Protein AF-A0A967JQD3-F1 (afdb_monomer_lite)

Structure (mmCIF, N/CA/C/O backbone):
data_AF-A0A967JQD3-F1
#
_entry.id   AF-A0A967JQD3-F1
#
loop_
_atom_site.group_PDB
_atom_site.id
_atom_site.type_symbol
_atom_site.label_atom_id
_atom_site.label_alt_id
_atom_site.label_comp_id
_atom_site.label_asym_id
_atom_site.label_entity_id
_atom_site.label_seq_id
_atom_site.pdbx_PDB_ins_code
_atom_site.Cartn_x
_atom_site.Cartn_y
_atom_site.Cartn_z
_atom_site.occupancy
_atom_site.B_iso_or_equiv
_atom_site.auth_seq_id
_atom_site.auth_comp_id
_atom_site.auth_asym_id
_atom_site.auth_atom_id
_atom_site.pdbx_PDB_model_num
ATOM 1 N N . MET A 1 1 ? -15.964 -3.920 17.268 1.00 60.91 1 MET A N 1
ATOM 2 C CA . MET A 1 1 ? -14.597 -4.192 16.766 1.00 60.91 1 MET A CA 1
ATOM 3 C C . MET A 1 1 ? -13.767 -2.932 16.938 1.00 60.91 1 MET A C 1
ATOM 5 O O . MET A 1 1 ? -14.326 -1.857 16.768 1.00 60.91 1 MET A O 1
ATOM 9 N N . LYS A 1 2 ? -12.486 -3.037 17.317 1.00 81.44 2 LYS A N 1
ATOM 10 C CA . LYS A 1 2 ? -11.579 -1.879 17.250 1.00 81.44 2 LYS A CA 1
ATOM 11 C C . LYS A 1 2 ? -11.264 -1.610 15.770 1.00 81.44 2 LYS A C 1
ATOM 13 O O . LYS A 1 2 ? -11.044 -2.592 15.059 1.00 81.44 2 LYS A O 1
ATOM 18 N N . PRO A 1 3 ? -11.291 -0.351 15.308 1.00 81.06 3 PRO A N 1
ATOM 19 C CA . PRO A 1 3 ? -10.944 -0.030 13.929 1.00 81.06 3 PRO A CA 1
ATOM 20 C C . PRO A 1 3 ? -9.490 -0.438 13.630 1.00 81.06 3 PRO A C 1
ATOM 22 O O . PRO A 1 3 ? -8.668 -0.464 14.556 1.00 81.06 3 PRO A O 1
ATOM 25 N N . PRO A 1 4 ? -9.162 -0.796 12.376 1.00 90.19 4 PRO A N 1
ATOM 26 C CA . PRO A 1 4 ? -7.785 -1.074 11.986 1.00 90.19 4 PRO A CA 1
ATOM 27 C C . PRO A 1 4 ? -6.928 0.178 12.198 1.00 90.19 4 PRO A C 1
ATOM 29 O O . PRO A 1 4 ? -7.297 1.260 11.762 1.00 90.19 4 PRO A O 1
ATOM 32 N N . LEU A 1 5 ? -5.783 0.040 12.872 1.00 93.12 5 LEU A N 1
ATOM 33 C CA . LEU A 1 5 ? -4.906 1.180 13.167 1.00 93.12 5 LEU A CA 1
ATOM 34 C C . LEU A 1 5 ? -4.204 1.709 11.908 1.00 93.12 5 LEU A C 1
ATOM 36 O O . LEU A 1 5 ? -4.017 2.917 11.767 1.00 93.12 5 LEU A O 1
ATOM 40 N N . ALA A 1 6 ? -3.804 0.806 11.013 1.00 95.56 6 ALA A N 1
ATOM 41 C CA . ALA A 1 6 ? -2.975 1.111 9.857 1.00 95.56 6 ALA A CA 1
ATOM 42 C C . ALA A 1 6 ? -3.397 0.305 8.622 1.00 95.56 6 ALA A C 1
ATOM 44 O O . ALA A 1 6 ? -3.951 -0.789 8.751 1.00 95.56 6 ALA A O 1
ATOM 45 N N . MET A 1 7 ? -3.087 0.844 7.444 1.00 96.19 7 MET A N 1
ATOM 46 C CA . MET A 1 7 ? -3.251 0.212 6.136 1.00 96.19 7 MET A CA 1
ATOM 47 C C . MET A 1 7 ? -1.913 0.228 5.387 1.00 96.19 7 MET A C 1
ATOM 49 O O . MET A 1 7 ? -1.209 1.232 5.431 1.00 96.19 7 MET A O 1
ATOM 53 N N . LEU A 1 8 ? -1.578 -0.866 4.701 1.00 95.56 8 LEU A N 1
ATOM 54 C CA . LEU A 1 8 ? -0.472 -0.922 3.740 1.00 95.56 8 LEU A CA 1
ATOM 55 C C . LEU A 1 8 ? -1.030 -0.651 2.337 1.00 95.56 8 LEU A C 1
ATOM 57 O O . LEU A 1 8 ? -1.973 -1.327 1.925 1.00 95.56 8 LEU A O 1
ATOM 61 N N . ALA A 1 9 ? -0.471 0.323 1.622 1.00 96.06 9 ALA A N 1
ATOM 62 C CA . ALA A 1 9 ? -0.884 0.707 0.277 1.00 96.06 9 ALA A CA 1
ATOM 63 C C . ALA A 1 9 ? 0.235 0.427 -0.741 1.00 96.06 9 ALA A C 1
ATOM 65 O O . ALA A 1 9 ? 1.117 1.252 -0.982 1.00 96.06 9 ALA A O 1
ATOM 66 N N . GLU A 1 10 ? 0.178 -0.737 -1.391 1.00 94.38 10 GLU A N 1
ATOM 67 C CA . GLU A 1 10 ? 1.112 -1.127 -2.456 1.00 94.38 10 GLU A CA 1
ATOM 68 C C . GLU A 1 10 ? 0.787 -0.390 -3.770 1.00 94.38 10 GLU A C 1
ATOM 70 O O . GLU A 1 10 ? 0.179 -0.930 -4.690 1.00 94.38 10 GLU A O 1
ATOM 75 N N . LEU A 1 11 ? 1.178 0.886 -3.850 1.00 94.31 11 LEU A N 1
ATOM 76 C CA . LEU A 1 11 ? 0.866 1.788 -4.971 1.00 94.31 11 LEU A CA 1
ATOM 77 C C . LEU A 1 11 ? 1.458 1.334 -6.315 1.00 94.31 11 LEU A C 1
ATOM 79 O O . LEU A 1 11 ? 0.913 1.643 -7.371 1.00 94.31 11 LEU A O 1
ATOM 83 N N . THR A 1 12 ? 2.617 0.671 -6.291 1.00 93.69 12 THR A N 1
ATOM 84 C CA . THR A 1 12 ? 3.335 0.230 -7.493 1.00 93.69 12 THR A CA 1
ATOM 85 C C . THR A 1 12 ? 4.277 -0.920 -7.170 1.00 93.69 12 THR A C 1
ATOM 87 O O . THR A 1 12 ? 4.969 -0.907 -6.154 1.00 93.69 12 THR A O 1
ATOM 90 N N . HIS A 1 13 ? 4.399 -1.859 -8.106 1.00 93.25 13 HIS A N 1
ATOM 91 C CA . HIS A 1 13 ? 5.404 -2.924 -8.049 1.00 93.25 13 HIS A CA 1
ATOM 92 C C . HIS A 1 13 ? 6.627 -2.659 -8.942 1.00 93.25 13 HIS A C 1
ATOM 94 O O . HIS A 1 13 ? 7.561 -3.460 -8.983 1.00 93.25 13 HIS A O 1
ATOM 100 N N . ARG A 1 14 ? 6.662 -1.528 -9.662 1.00 91.19 14 ARG A N 1
ATOM 101 C CA . ARG A 1 14 ? 7.835 -1.116 -10.448 1.00 91.19 14 ARG A CA 1
ATOM 102 C C . ARG A 1 14 ? 9.003 -0.793 -9.517 1.00 91.19 14 ARG A C 1
ATOM 104 O O . ARG A 1 14 ? 8.986 0.231 -8.838 1.00 91.19 14 ARG A O 1
ATOM 111 N N . CYS A 1 15 ? 10.030 -1.635 -9.532 1.00 92.50 15 CYS A N 1
ATOM 112 C CA . CYS A 1 15 ? 11.228 -1.481 -8.715 1.00 92.50 15 CYS A CA 1
ATOM 113 C C . CYS A 1 15 ? 12.483 -1.655 -9.591 1.00 92.50 15 CYS A C 1
ATOM 115 O O . CYS A 1 15 ? 12.567 -2.640 -10.321 1.00 92.50 15 CYS A O 1
ATOM 117 N N . PRO A 1 16 ? 13.464 -0.732 -9.549 1.00 95.06 16 PRO A N 1
ATOM 118 C CA . PRO A 1 16 ? 14.692 -0.842 -10.343 1.00 95.06 16 PRO A CA 1
ATOM 119 C C . PRO A 1 16 ? 15.732 -1.795 -9.726 1.00 95.06 16 PRO A C 1
ATOM 121 O O . PRO A 1 16 ? 16.821 -1.960 -10.275 1.00 95.06 16 PRO A O 1
ATOM 124 N N . LEU A 1 17 ? 15.440 -2.373 -8.559 1.00 94.75 17 LEU A N 1
ATOM 125 C CA . LEU A 1 17 ? 16.370 -3.219 -7.818 1.00 94.75 17 LEU A CA 1
ATOM 126 C C . LEU A 1 17 ? 16.367 -4.659 -8.344 1.00 94.75 17 LEU A C 1
ATOM 128 O O . LEU A 1 17 ? 15.373 -5.150 -8.869 1.00 94.75 17 LEU A O 1
ATOM 132 N N . GLN A 1 18 ? 17.486 -5.353 -8.139 1.00 92.50 18 GLN A N 1
ATOM 133 C CA . GLN A 1 18 ? 17.676 -6.770 -8.476 1.00 92.50 18 GLN A CA 1
ATOM 134 C C . GLN A 1 18 ? 17.957 -7.558 -7.196 1.00 92.50 18 GLN A C 1
ATOM 136 O O . GLN A 1 18 ? 19.044 -8.096 -6.988 1.00 92.50 18 GLN A O 1
ATOM 141 N N . CYS A 1 19 ? 17.000 -7.531 -6.272 1.00 95.00 19 CYS A N 1
ATOM 142 C CA . CYS A 1 19 ? 17.168 -8.177 -4.979 1.00 95.00 19 CYS A CA 1
ATOM 143 C C . CYS A 1 19 ? 17.244 -9.706 -5.152 1.00 95.00 19 CYS A C 1
ATOM 145 O O . CYS A 1 19 ? 16.448 -10.265 -5.905 1.00 95.00 19 CYS A O 1
ATOM 147 N N . PRO A 1 20 ? 18.126 -10.411 -4.417 1.00 93.81 20 PRO A N 1
ATOM 148 C CA . PRO A 1 20 ? 18.163 -11.877 -4.430 1.00 93.81 20 PRO A CA 1
ATOM 149 C C . PRO A 1 20 ? 16.898 -12.506 -3.818 1.00 93.81 20 PRO A C 1
ATOM 151 O O . PRO A 1 20 ? 16.656 -13.697 -3.986 1.00 93.81 20 PRO A O 1
ATOM 154 N N . TYR A 1 21 ? 16.103 -11.706 -3.101 1.00 94.06 21 TYR A N 1
ATOM 155 C CA . TYR A 1 21 ? 14.798 -12.058 -2.559 1.00 94.06 21 TYR A CA 1
ATOM 156 C C . TYR A 1 21 ? 13.904 -10.810 -2.481 1.00 94.06 21 TYR A C 1
ATOM 158 O O . TYR A 1 21 ? 14.384 -9.726 -2.141 1.00 94.06 21 TYR A O 1
ATOM 166 N N . CYS A 1 22 ? 12.611 -10.970 -2.766 1.00 93.44 22 CYS A N 1
ATOM 167 C CA . CYS A 1 22 ? 11.577 -9.949 -2.601 1.00 93.44 22 CYS A CA 1
ATOM 168 C C . CYS A 1 22 ? 10.348 -10.580 -1.930 1.00 93.44 22 CYS A C 1
ATOM 170 O O . CYS A 1 22 ? 10.040 -11.740 -2.186 1.00 93.44 22 CYS A O 1
ATOM 172 N N . SER A 1 23 ? 9.659 -9.823 -1.074 1.00 92.62 23 SER A N 1
ATOM 173 C CA . SER A 1 23 ? 8.412 -10.252 -0.424 1.00 92.62 23 SER A CA 1
ATOM 174 C C . SER A 1 23 ? 7.197 -10.214 -1.349 1.00 92.62 23 SER A C 1
ATOM 176 O O . SER A 1 23 ? 6.170 -10.800 -1.015 1.00 92.62 23 SER A O 1
ATOM 178 N N . ASN A 1 24 ? 7.300 -9.517 -2.481 1.00 91.88 24 ASN A N 1
ATOM 179 C CA . ASN A 1 24 ? 6.206 -9.388 -3.432 1.00 91.88 24 ASN A CA 1
ATOM 180 C C . ASN A 1 24 ? 5.982 -10.714 -4.175 1.00 91.88 24 ASN A C 1
ATOM 182 O O . ASN A 1 24 ? 6.930 -11.483 -4.369 1.00 91.88 24 ASN A O 1
ATOM 186 N N . PRO A 1 25 ? 4.741 -10.992 -4.606 1.00 89.88 25 PRO A N 1
ATOM 187 C CA . PRO A 1 25 ? 4.441 -12.195 -5.368 1.00 89.88 25 PRO A CA 1
ATOM 188 C C . PRO A 1 25 ? 5.199 -12.221 -6.702 1.00 89.88 25 PRO A C 1
ATOM 190 O O . PRO A 1 25 ? 5.636 -11.195 -7.219 1.00 89.88 25 PRO A O 1
ATOM 193 N N . LEU A 1 26 ? 5.335 -13.418 -7.276 1.00 88.75 26 LEU A N 1
ATOM 194 C CA . LEU A 1 26 ? 5.988 -13.591 -8.578 1.00 88.75 26 LEU A CA 1
ATOM 195 C C . LEU A 1 26 ? 5.166 -12.980 -9.722 1.00 88.75 26 LEU A C 1
ATOM 197 O O . LEU A 1 26 ? 5.732 -12.417 -10.654 1.00 88.75 26 LEU A O 1
ATOM 201 N N . GLU A 1 27 ? 3.838 -13.068 -9.630 1.00 92.12 27 GLU A N 1
ATOM 202 C CA . GLU A 1 27 ? 2.908 -12.463 -10.584 1.00 92.12 27 GLU A CA 1
ATOM 203 C C . GLU A 1 27 ? 2.467 -11.093 -10.059 1.00 92.12 27 GLU A C 1
ATOM 205 O O . GLU A 1 27 ? 1.687 -10.999 -9.110 1.00 92.12 27 GLU A O 1
ATOM 210 N N . LEU A 1 28 ? 2.998 -10.029 -10.662 1.00 92.06 28 LEU A N 1
ATOM 211 C CA . LEU A 1 28 ? 2.739 -8.646 -10.259 1.00 92.06 28 LEU A CA 1
ATOM 212 C C . LEU A 1 28 ? 1.662 -8.008 -11.138 1.00 92.06 28 LEU A C 1
ATOM 214 O O . LEU A 1 28 ? 1.629 -8.221 -12.354 1.00 92.06 28 LEU A O 1
ATOM 218 N N . THR A 1 29 ? 0.833 -7.153 -10.534 1.00 92.31 29 THR A N 1
ATOM 219 C CA . THR A 1 29 ? -0.111 -6.299 -11.268 1.00 92.31 29 THR A CA 1
ATOM 220 C C . THR A 1 29 ? 0.639 -5.481 -12.313 1.00 92.31 29 THR A C 1
ATOM 222 O O . THR A 1 29 ? 1.651 -4.836 -12.017 1.00 92.31 29 THR A O 1
ATOM 225 N N . ARG A 1 30 ? 0.156 -5.515 -13.557 1.00 92.12 30 ARG A N 1
ATOM 226 C CA . ARG A 1 30 ? 0.737 -4.717 -14.636 1.00 92.12 30 ARG A CA 1
ATOM 227 C C . ARG A 1 30 ? 0.406 -3.253 -14.407 1.00 92.12 30 ARG A C 1
ATOM 229 O O . ARG A 1 30 ? -0.666 -2.928 -13.922 1.00 92.12 30 ARG A O 1
ATOM 236 N N . ARG A 1 31 ? 1.284 -2.357 -14.862 1.00 91.38 31 ARG A N 1
ATOM 237 C CA . ARG A 1 31 ? 1.063 -0.905 -14.764 1.00 91.38 31 ARG A CA 1
ATOM 238 C C . ARG A 1 31 ? -0.296 -0.454 -15.314 1.00 91.38 31 ARG A C 1
ATOM 240 O O . ARG A 1 31 ? -0.865 0.482 -14.780 1.00 91.38 31 ARG A O 1
ATOM 247 N N . SER A 1 32 ? -0.770 -1.063 -16.402 1.00 94.44 32 SER A N 1
ATOM 248 C CA . SER A 1 32 ? -2.065 -0.727 -17.014 1.00 94.44 32 SER A CA 1
ATOM 249 C C . SER A 1 32 ? -3.264 -1.049 -16.129 1.00 94.44 32 SER A C 1
ATOM 251 O O . SER A 1 32 ? -4.354 -0.567 -16.406 1.00 94.44 32 SER A O 1
ATOM 253 N N . ASP A 1 33 ? -3.047 -1.877 -15.112 1.00 95.19 33 ASP A N 1
ATOM 254 C CA . ASP A 1 33 ?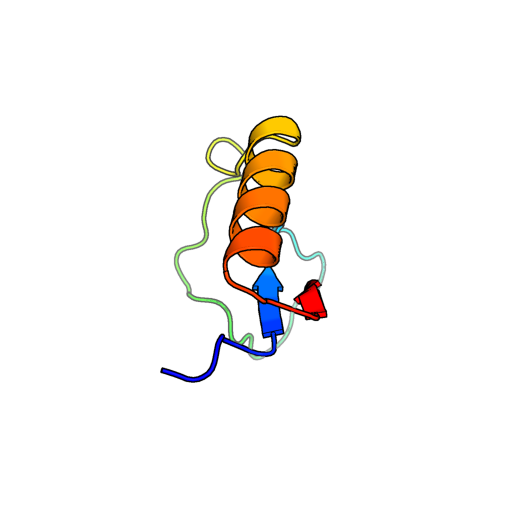 -4.074 -2.435 -14.244 1.00 95.19 33 ASP A CA 1
ATOM 255 C C . ASP A 1 33 ? -3.905 -1.905 -12.801 1.00 95.19 33 ASP A C 1
ATOM 257 O O . ASP A 1 33 ? -4.572 -2.374 -11.881 1.00 95.19 33 ASP A O 1
ATOM 261 N N . GLU A 1 34 ? -2.981 -0.958 -12.582 1.00 95.50 34 GLU A N 1
ATOM 262 C CA . GLU A 1 34 ? -2.862 -0.210 -11.328 1.00 95.50 34 GLU A CA 1
ATOM 263 C C . GLU A 1 34 ? -4.022 0.789 -11.205 1.00 95.50 34 GLU A C 1
ATOM 265 O O . GLU A 1 34 ? -4.502 1.313 -12.208 1.00 95.50 34 GLU A O 1
ATOM 270 N N . LEU A 1 35 ? -4.450 1.074 -9.971 1.00 97.12 35 LEU A N 1
ATOM 271 C CA . LEU A 1 35 ? -5.494 2.067 -9.719 1.00 97.12 35 LEU A CA 1
ATOM 272 C C . LEU A 1 35 ? -5.046 3.467 -10.140 1.00 97.12 35 LEU A C 1
ATOM 274 O O . LEU A 1 35 ? -3.906 3.883 -9.899 1.00 97.12 35 LEU A O 1
ATOM 278 N N . GLU A 1 36 ? -5.991 4.224 -10.681 1.00 96.81 36 GLU A N 1
ATOM 279 C CA . GLU A 1 36 ? -5.797 5.630 -10.983 1.00 96.81 36 GLU A CA 1
ATOM 280 C C . GLU A 1 36 ? -5.718 6.471 -9.702 1.00 96.81 36 GLU A C 1
ATOM 282 O O . GLU A 1 36 ? -6.125 6.079 -8.604 1.00 96.81 36 GLU A O 1
ATOM 287 N N . THR A 1 37 ? -5.196 7.690 -9.838 1.00 97.44 37 THR A N 1
ATOM 288 C CA . THR A 1 37 ? -4.979 8.581 -8.683 1.00 97.44 37 THR A CA 1
ATOM 289 C C . THR A 1 37 ? -6.283 8.902 -7.945 1.00 97.44 37 THR A C 1
ATOM 291 O O . THR A 1 37 ? -6.304 8.979 -6.716 1.00 97.44 37 THR A O 1
ATOM 294 N N . GLU A 1 38 ? -7.377 9.094 -8.684 1.00 98.44 38 GLU A N 1
ATOM 295 C CA . GLU A 1 38 ? -8.687 9.403 -8.102 1.00 98.44 38 GLU A CA 1
ATOM 296 C C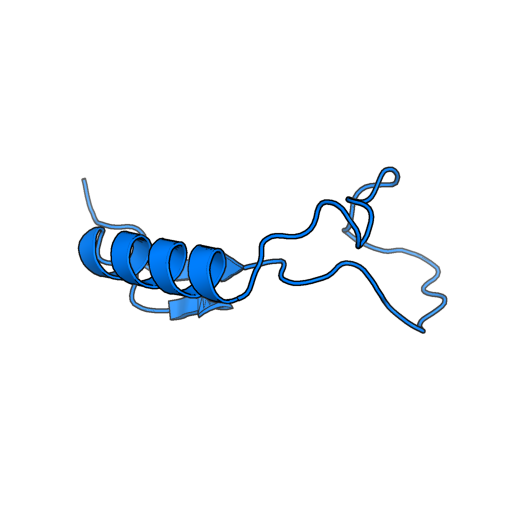 . GLU A 1 38 ? -9.258 8.220 -7.310 1.00 98.44 38 GLU A C 1
ATOM 298 O O . GLU A 1 38 ? -9.810 8.416 -6.224 1.00 98.44 38 GLU A O 1
ATOM 303 N N . GLU A 1 39 ? -9.051 6.998 -7.800 1.00 98.31 39 GLU A N 1
ATOM 304 C CA . GLU A 1 39 ? -9.460 5.773 -7.115 1.00 98.31 39 GLU A CA 1
ATOM 305 C C . GLU A 1 39 ? -8.684 5.599 -5.807 1.00 98.31 39 GLU A C 1
ATOM 307 O O . GLU A 1 39 ? -9.284 5.347 -4.762 1.00 98.31 39 GLU A O 1
ATOM 312 N N . TRP A 1 40 ? -7.367 5.834 -5.815 1.00 98.00 40 TRP A N 1
ATOM 313 C CA . TRP A 1 40 ? -6.562 5.832 -4.589 1.00 98.00 40 TRP A CA 1
ATOM 314 C C . TRP A 1 40 ? -7.025 6.880 -3.574 1.00 98.00 40 TRP A C 1
ATOM 316 O O . TRP 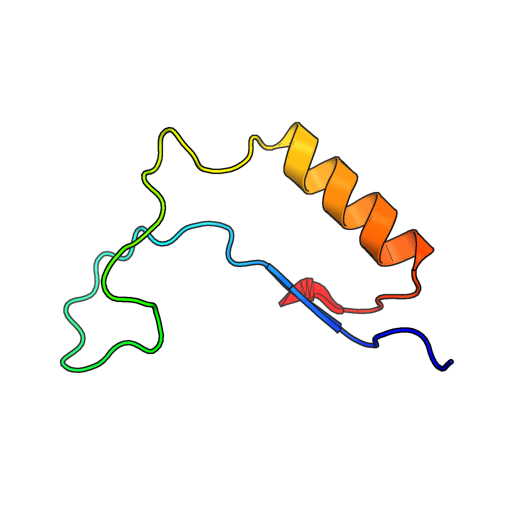A 1 40 ? -7.147 6.582 -2.383 1.00 98.00 40 TRP A O 1
ATOM 326 N N . ALA A 1 41 ? -7.321 8.100 -4.028 1.00 98.38 41 ALA A N 1
ATOM 327 C CA . ALA A 1 41 ? -7.834 9.151 -3.153 1.00 98.38 41 ALA A CA 1
ATOM 328 C C . ALA A 1 41 ? -9.165 8.747 -2.496 1.00 98.38 41 ALA A C 1
ATOM 330 O O . ALA A 1 41 ? -9.401 9.063 -1.328 1.00 98.38 41 ALA 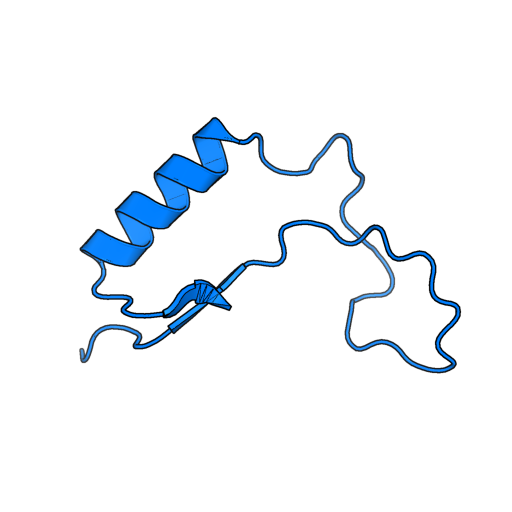A O 1
ATOM 331 N N . GLU A 1 42 ? -10.020 8.033 -3.228 1.00 98.56 42 GLU A N 1
ATOM 332 C CA . GLU A 1 42 ? -11.271 7.495 -2.703 1.00 98.56 42 GLU A CA 1
ATOM 333 C C . GLU A 1 42 ? -11.043 6.361 -1.696 1.00 98.56 42 GLU A C 1
ATOM 335 O O . GLU A 1 42 ? -11.597 6.405 -0.596 1.00 98.56 42 GLU A O 1
ATOM 340 N N . VAL A 1 43 ? -10.152 5.412 -1.993 1.00 98.12 43 VAL A N 1
ATOM 341 C CA . VAL A 1 43 ? -9.751 4.351 -1.051 1.00 98.12 43 VAL A CA 1
ATOM 342 C C . VAL A 1 43 ? -9.244 4.943 0.267 1.00 98.12 43 VAL A C 1
ATOM 344 O O . VAL A 1 43 ? -9.627 4.478 1.341 1.00 98.12 43 VAL A O 1
ATOM 347 N N . PHE A 1 44 ? -8.442 6.010 0.226 1.00 97.75 44 PHE A N 1
ATOM 348 C CA . PHE A 1 44 ? -7.943 6.657 1.444 1.00 97.75 44 PHE A CA 1
ATOM 349 C C . PHE A 1 44 ? -9.043 7.355 2.250 1.00 97.75 44 PHE A C 1
ATOM 351 O O . PHE A 1 44 ? -9.023 7.294 3.482 1.00 97.75 44 PHE A O 1
ATOM 358 N N . ARG A 1 45 ? -10.040 7.962 1.591 1.00 97.88 45 ARG A N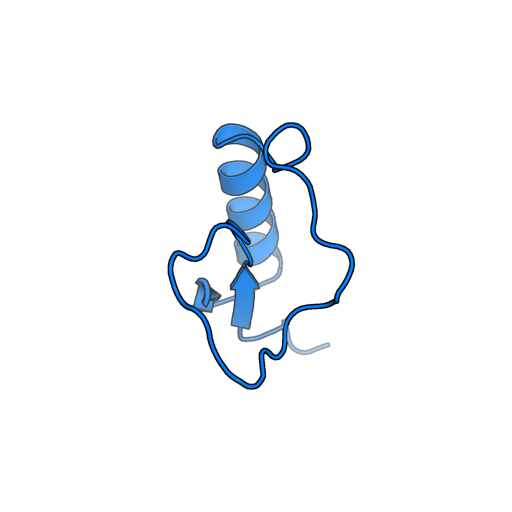 1
ATOM 359 C CA . ARG A 1 45 ? -11.223 8.507 2.282 1.00 97.88 45 ARG A CA 1
ATOM 360 C C . ARG A 1 45 ? -12.014 7.407 2.983 1.00 97.88 45 ARG A C 1
ATOM 362 O O . ARG A 1 45 ? -12.403 7.577 4.139 1.00 97.88 45 ARG A O 1
ATOM 369 N N . GLN A 1 46 ? -12.203 6.269 2.319 1.00 97.62 46 GLN A N 1
ATOM 370 C CA . GLN A 1 46 ? -12.888 5.114 2.899 1.00 97.62 46 GLN A CA 1
ATOM 371 C C . GLN A 1 46 ? -12.103 4.527 4.079 1.00 97.62 46 GLN A C 1
ATOM 373 O O . GLN A 1 46 ? -12.680 4.277 5.136 1.00 97.62 46 GLN A O 1
ATOM 378 N N . ALA A 1 47 ? -10.782 4.383 3.951 1.00 97.00 47 ALA A N 1
ATOM 379 C CA . ALA A 1 47 ? -9.915 3.916 5.032 1.00 97.00 47 ALA A CA 1
ATOM 380 C C . ALA A 1 47 ? -9.995 4.832 6.267 1.00 97.00 47 ALA A C 1
ATOM 382 O O . ALA A 1 47 ? -10.153 4.350 7.391 1.00 97.00 47 ALA A O 1
ATOM 383 N N . ALA A 1 48 ? -9.967 6.153 6.066 1.00 96.00 48 ALA A N 1
ATOM 384 C CA . ALA A 1 48 ? -10.136 7.122 7.146 1.00 96.00 48 ALA A CA 1
ATOM 385 C C . ALA A 1 48 ? -11.515 7.002 7.822 1.00 96.00 48 ALA A C 1
ATOM 387 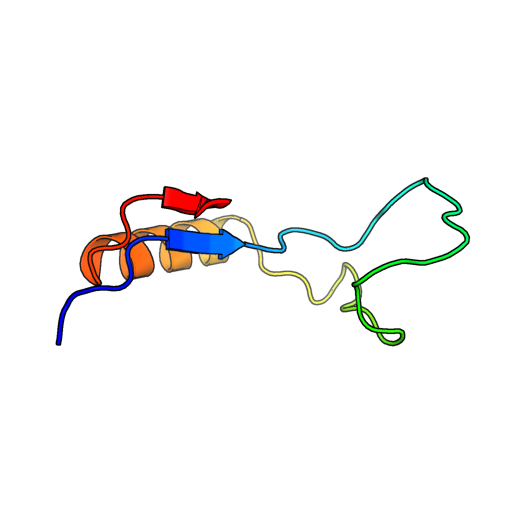O O . ALA A 1 48 ? -11.599 7.013 9.050 1.00 96.00 48 ALA A O 1
ATOM 388 N N . ALA A 1 49 ? -12.592 6.813 7.049 1.00 96.69 49 ALA A N 1
ATOM 389 C CA . ALA A 1 49 ? -13.939 6.599 7.586 1.00 96.69 49 ALA A CA 1
ATOM 390 C C . ALA A 1 49 ? -14.059 5.299 8.408 1.00 96.69 49 ALA A C 1
ATOM 392 O O . ALA A 1 49 ? -14.842 5.236 9.356 1.00 96.69 49 ALA A O 1
ATOM 393 N N . LEU A 1 50 ? -13.250 4.283 8.091 1.00 95.50 50 LEU A N 1
ATOM 394 C CA . LEU A 1 50 ? -13.131 3.044 8.868 1.00 95.50 50 LEU A CA 1
ATOM 395 C C . LEU A 1 50 ? -12.269 3.189 10.134 1.00 95.50 50 LEU A C 1
ATOM 397 O O . LEU A 1 50 ? -12.205 2.253 10.933 1.00 95.50 50 LEU A O 1
ATOM 401 N N . GLY A 1 51 ? -11.631 4.344 10.345 1.00 95.94 51 GLY A N 1
ATOM 402 C CA . GLY A 1 51 ? -10.808 4.638 11.518 1.00 95.94 51 GLY A CA 1
ATOM 403 C C . GLY A 1 51 ? -9.324 4.294 11.372 1.00 95.94 51 GLY A C 1
ATOM 404 O O . GLY A 1 51 ? -8.633 4.224 12.389 1.00 95.94 51 GLY A O 1
ATOM 405 N N . VAL A 1 52 ? -8.828 4.097 10.143 1.00 97.00 52 VAL A N 1
ATOM 406 C CA . VAL A 1 52 ? -7.387 3.975 9.870 1.00 97.00 52 VAL A CA 1
ATOM 407 C C . VAL A 1 52 ? -6.684 5.287 10.210 1.00 97.00 52 VAL A C 1
ATOM 409 O O . VAL A 1 52 ? -7.095 6.353 9.758 1.00 97.00 52 VAL A O 1
ATOM 412 N N . LEU A 1 53 ? -5.606 5.208 10.995 1.00 95.62 53 LEU A N 1
ATOM 413 C CA . LEU A 1 53 ? -4.809 6.368 11.411 1.00 95.62 53 LEU A CA 1
ATOM 414 C C . LEU A 1 53 ? -3.496 6.508 10.634 1.00 95.62 53 LEU A C 1
ATOM 416 O O . LEU A 1 53 ? -2.914 7.590 10.622 1.00 95.62 53 LEU A O 1
ATOM 420 N N . GLN A 1 54 ? -3.004 5.427 10.024 1.00 96.38 54 GLN A N 1
ATOM 421 C CA . GLN A 1 54 ? -1.718 5.403 9.325 1.00 96.38 54 GLN A CA 1
ATOM 422 C C . GLN A 1 54 ? -1.819 4.678 7.986 1.00 96.38 54 GLN A C 1
ATOM 424 O O . GLN A 1 54 ? -2.459 3.632 7.888 1.00 96.38 54 GLN A O 1
ATOM 429 N N . ILE A 1 55 ? -1.134 5.215 6.981 1.00 95.38 55 ILE A N 1
ATOM 430 C CA . ILE A 1 55 ? -0.930 4.571 5.684 1.00 95.38 55 ILE A CA 1
ATOM 431 C C . ILE A 1 55 ? 0.574 4.367 5.522 1.00 95.38 55 ILE A C 1
ATOM 433 O O . ILE A 1 55 ? 1.339 5.307 5.749 1.00 95.38 55 ILE A O 1
ATOM 437 N N . HIS A 1 56 ? 0.963 3.142 5.178 1.00 91.69 56 HIS A N 1
ATOM 438 C CA . HIS A 1 56 ? 2.339 2.727 4.899 1.00 91.69 56 HIS A CA 1
ATOM 439 C C . HIS A 1 56 ? 2.493 2.376 3.430 1.00 91.69 56 HIS A C 1
ATOM 441 O O . HIS A 1 56 ? 1.533 1.787 2.882 1.00 91.69 56 HIS A O 1
#

Sequence (56 aa):
MKPPLAMLAELTHRCPLQCPYCSNPLELTRRSDELETEEWAEVFRQAAALGVLQIH

Radius of gyration: 14.05 Å; chains: 1; bounding box: 33×23×34 Å

Secondary structure (DSSP, 8-state):
-PPPSEE------------S--SS-SSPPPGGGSPPHHHHHHHHHHHHHTT--EE-

pLDDT: mean 93.71, std 5.62, range [60.91, 98.56]

Foldseek 3Di:
DPFDQEDEDCQDPDDPDDDPDDPDDPDDDDPVRGDDPVVVVVVVVVSVVSPHPYYD